Protein AF-S4V7I8-F1 (afdb_monomer)

pLDDT: mean 96.94, std 3.76, range [71.69, 98.75]

InterPro domains:
  IPR000883 Cytochrome c oxidase subunit I [PF00115] (14-113)
  IPR000883 Cytochrome c oxidase subunit I [PR01165] (5-30)
  IPR000883 Cytochrome c oxidase subunit I [PR01165] (52-75)
  IPR000883 Cytochrome c oxidase subunit I [PR01165] (80-104)
  IPR000883 Cytochrome c oxidase subunit I [PTHR10422] (3-113)
  IPR023616 Cytochrome c oxidase-like, subunit I domain [PS50855] (1-114)
  IPR036927 Cytochrome c oxidase-like, subunit I superfamily [G3DSA:1.20.210.10] (1-114)
  IPR036927 Cytochrome c oxidase-like, subunit I superfamily [SSF81442] (4-113)

Nearest PDB structures (foldseek):
  8ugh-assembly1_4A  TM=9.909E-01  e=4.760E-12  Sus scrofa
  8d4t-assembly1_N  TM=9.992E-01  e=1.835E-11  Bos taurus
  3abl-assembly1_A  TM=9.995E-01  e=1.351E-10  Bos taurus
  5z62-assembly1_A  TM=9.917E-01  e=1.426E-10  Homo sapiens
  5j7y-assembly1_BN  TM=9.628E-01  e=1.089E-10  Ovis aries

Foldseek 3Di:
DVCCCALVNLALQSQLVLLQVFQVVLVVVLVVLVVVLCVQVVDPDGPPPDPVVSVLSVVLSVCSCPVGHPCSNVCRNCVSNPVCVVVVHRGDPGSRVSSVVSVVRVVVNVVSVD

Sequence (114 aa):
MQLSRWFFSTNHKDIGTLYLIFGAWAGMAGTAMSVLIRTELAQPGSLLQDDQIYNVIVTAHALVMIFFMVMPIMIGGFGNWLIPLMIGAPDMAFPRMNNMSFWLIPPSFLLLIA

Organism: Parvulastra vivipara (NCBI:txid46525)

Structure (mmCIF, N/CA/C/O backbone):
data_AF-S4V7I8-F1
#
_entry.id   AF-S4V7I8-F1
#
loop_
_atom_site.group_PDB
_atom_site.id
_atom_site.type_symbol
_atom_site.label_atom_id
_atom_site.label_alt_id
_atom_site.label_comp_id
_atom_site.label_asym_id
_atom_site.label_entity_id
_atom_site.label_seq_id
_atom_site.pdbx_PDB_ins_code
_atom_site.Cartn_x
_atom_site.Cartn_y
_atom_site.Cartn_z
_atom_site.occupancy
_atom_site.B_iso_or_equiv
_atom_site.auth_seq_id
_atom_site.auth_comp_id
_atom_site.auth_asym_id
_atom_site.auth_atom_id
_atom_site.pdbx_PDB_model_num
ATOM 1 N N . MET A 1 1 ? 19.313 -16.192 -6.574 1.00 71.69 1 MET A N 1
ATOM 2 C CA . MET A 1 1 ? 18.400 -15.886 -7.702 1.00 71.69 1 MET A CA 1
ATOM 3 C C . MET A 1 1 ? 17.060 -15.298 -7.261 1.00 71.69 1 MET A C 1
ATOM 5 O O . MET A 1 1 ? 16.633 -14.323 -7.861 1.00 71.69 1 MET A O 1
ATOM 9 N N . GLN A 1 2 ? 16.393 -15.831 -6.231 1.00 79.44 2 GLN A N 1
ATOM 10 C CA . GLN A 1 2 ? 15.074 -15.321 -5.813 1.00 79.44 2 GLN A CA 1
ATOM 11 C C . GLN A 1 2 ? 15.149 -14.023 -4.992 1.00 79.44 2 GLN A C 1
ATOM 13 O O . GLN A 1 2 ? 14.375 -13.105 -5.236 1.00 79.44 2 GLN A O 1
ATOM 18 N N . LEU A 1 3 ? 16.139 -13.898 -4.098 1.00 85.50 3 LEU A N 1
ATOM 19 C CA . LEU A 1 3 ? 16.360 -12.677 -3.312 1.00 85.50 3 LEU A CA 1
ATOM 20 C C . LEU A 1 3 ? 16.642 -11.459 -4.208 1.00 85.50 3 LEU A C 1
ATOM 22 O O . LEU A 1 3 ? 16.022 -10.414 -4.053 1.00 85.50 3 LEU A O 1
ATOM 26 N N . SER A 1 4 ? 17.524 -11.621 -5.198 1.00 88.56 4 SER A N 1
ATOM 27 C CA . SER A 1 4 ? 17.872 -10.564 -6.152 1.00 88.56 4 SER A CA 1
ATOM 28 C C . SER A 1 4 ? 16.678 -10.087 -6.973 1.00 88.56 4 SER A C 1
ATOM 30 O O . SER A 1 4 ? 16.600 -8.908 -7.291 1.00 88.56 4 SER A O 1
ATOM 32 N N . ARG A 1 5 ? 15.739 -10.983 -7.291 1.00 93.88 5 ARG A N 1
ATOM 33 C CA . ARG A 1 5 ? 14.564 -10.648 -8.095 1.00 93.88 5 ARG A CA 1
ATOM 34 C C . ARG A 1 5 ? 13.562 -9.772 -7.340 1.00 93.88 5 ARG A C 1
ATOM 36 O O . ARG A 1 5 ? 13.031 -8.838 -7.924 1.00 93.88 5 ARG A O 1
ATOM 43 N N . TRP A 1 6 ? 13.308 -10.076 -6.066 1.00 95.12 6 TRP A N 1
ATOM 44 C CA . TRP A 1 6 ? 12.250 -9.417 -5.292 1.00 95.12 6 TRP A CA 1
ATOM 45 C C . TRP A 1 6 ? 12.755 -8.262 -4.421 1.00 95.12 6 TRP A C 1
ATOM 47 O O . TRP A 1 6 ? 12.127 -7.213 -4.392 1.00 95.12 6 TRP A O 1
ATOM 57 N N . PHE A 1 7 ? 13.901 -8.408 -3.747 1.00 94.94 7 PHE A N 1
ATOM 58 C CA . PHE A 1 7 ? 14.445 -7.341 -2.891 1.00 94.94 7 PHE A CA 1
ATOM 59 C C . PHE A 1 7 ? 15.229 -6.291 -3.679 1.00 94.94 7 PHE A C 1
ATOM 61 O O . PHE A 1 7 ? 15.110 -5.093 -3.427 1.00 94.94 7 PHE A O 1
ATOM 68 N N . PHE A 1 8 ? 15.998 -6.725 -4.675 1.00 96.38 8 PHE A N 1
ATOM 69 C CA . PHE A 1 8 ? 16.852 -5.849 -5.483 1.00 96.38 8 PHE A CA 1
ATOM 70 C C . PHE A 1 8 ? 16.310 -5.670 -6.906 1.00 96.38 8 PHE A C 1
ATOM 72 O O . PHE A 1 8 ? 17.082 -5.555 -7.858 1.00 96.38 8 PHE A O 1
ATOM 79 N N . SER A 1 9 ? 14.979 -5.672 -7.049 1.00 96.94 9 SER A N 1
ATOM 80 C CA . SER A 1 9 ? 14.323 -5.596 -8.351 1.00 96.94 9 SER A CA 1
ATOM 81 C C . SER A 1 9 ? 14.623 -4.283 -9.073 1.00 96.94 9 SER A C 1
ATOM 83 O O . SER A 1 9 ? 14.707 -3.214 -8.470 1.00 96.94 9 SER A O 1
ATOM 85 N N . THR A 1 10 ? 14.724 -4.367 -10.394 1.00 97.56 10 THR A N 1
ATOM 86 C CA . THR A 1 10 ? 14.700 -3.219 -11.308 1.00 97.56 10 THR A CA 1
ATOM 87 C C . THR A 1 10 ? 13.709 -3.453 -12.443 1.00 97.56 10 THR A C 1
ATOM 89 O O . THR A 1 10 ? 13.899 -2.904 -13.519 1.00 97.56 10 THR A O 1
ATOM 92 N N . ASN A 1 11 ? 12.720 -4.327 -12.245 1.00 98.25 11 ASN A N 1
ATOM 93 C CA . ASN A 1 11 ? 11.718 -4.645 -13.255 1.00 98.25 11 ASN A CA 1
ATOM 94 C C . ASN A 1 11 ? 10.356 -4.079 -12.839 1.00 98.25 11 ASN A C 1
ATOM 96 O O . ASN A 1 11 ? 9.855 -4.414 -11.761 1.00 98.25 11 ASN A O 1
ATOM 100 N N . HIS A 1 12 ? 9.733 -3.269 -13.698 1.00 98.44 12 HIS A N 1
ATOM 101 C CA . HIS A 1 12 ? 8.439 -2.647 -13.386 1.00 98.44 12 HIS A CA 1
ATOM 102 C C . HIS A 1 12 ? 7.313 -3.648 -13.055 1.00 98.44 12 HIS A C 1
ATOM 104 O O . HIS A 1 12 ? 6.457 -3.348 -12.225 1.00 98.44 12 HIS A O 1
ATOM 110 N N . LYS A 1 13 ? 7.309 -4.856 -13.632 1.00 98.50 13 LYS A N 1
ATOM 111 C CA . LYS A 1 13 ? 6.265 -5.866 -13.368 1.00 98.50 13 LYS A CA 1
ATOM 112 C C . LYS A 1 13 ? 6.451 -6.530 -12.013 1.00 98.50 13 LYS A C 1
ATOM 114 O O . LYS A 1 13 ? 5.478 -6.718 -11.285 1.00 98.50 13 LYS A O 1
ATOM 119 N N . ASP A 1 14 ? 7.687 -6.871 -11.656 1.00 98.31 14 ASP A N 1
ATOM 120 C CA . ASP A 1 14 ? 7.982 -7.450 -10.342 1.00 98.31 14 ASP A CA 1
ATOM 121 C C . ASP A 1 14 ? 7.660 -6.424 -9.236 1.00 98.31 14 ASP A C 1
ATOM 123 O O . ASP A 1 14 ? 6.937 -6.755 -8.297 1.00 98.31 14 ASP A O 1
ATOM 127 N N . ILE A 1 15 ? 8.076 -5.159 -9.397 1.00 98.62 15 ILE A N 1
ATOM 128 C CA . ILE A 1 15 ? 7.757 -4.067 -8.455 1.00 98.62 15 ILE A CA 1
ATOM 129 C C . ILE A 1 15 ? 6.243 -3.822 -8.379 1.00 98.62 15 ILE A C 1
ATOM 131 O O . ILE A 1 15 ? 5.681 -3.774 -7.286 1.00 98.62 15 ILE A O 1
ATOM 135 N N . GLY A 1 16 ? 5.547 -3.737 -9.517 1.00 98.50 16 GLY A N 1
ATOM 136 C CA . GLY A 1 16 ? 4.089 -3.591 -9.538 1.00 98.50 16 GLY A CA 1
ATOM 137 C C . GLY A 1 16 ? 3.365 -4.759 -8.855 1.00 98.50 16 GLY A C 1
ATOM 138 O O . GLY A 1 16 ? 2.372 -4.560 -8.161 1.00 98.50 16 GLY A O 1
ATOM 139 N N . THR A 1 17 ? 3.892 -5.979 -8.970 1.00 98.62 17 THR A N 1
ATOM 140 C CA . THR A 1 17 ? 3.349 -7.149 -8.260 1.00 98.62 17 THR A CA 1
ATOM 141 C C . THR A 1 17 ? 3.518 -7.011 -6.746 1.00 98.62 17 THR A C 1
ATOM 143 O O . THR A 1 17 ? 2.582 -7.302 -6.002 1.00 98.62 17 THR A O 1
ATOM 146 N N . LEU A 1 18 ? 4.667 -6.513 -6.278 1.00 98.62 18 LEU A N 1
ATOM 147 C CA . LEU A 1 18 ? 4.898 -6.248 -4.855 1.00 98.62 18 LEU A CA 1
ATOM 148 C C . LEU A 1 18 ? 3.902 -5.220 -4.296 1.00 98.62 18 LEU A C 1
ATOM 150 O O . LEU A 1 18 ? 3.330 -5.442 -3.229 1.00 98.62 18 LEU A O 1
ATOM 154 N N . TYR A 1 19 ? 3.630 -4.146 -5.043 1.00 98.75 19 TYR A N 1
ATOM 155 C CA . TYR A 1 19 ? 2.607 -3.158 -4.692 1.00 98.75 19 TYR A CA 1
ATOM 156 C C . TYR A 1 19 ? 1.204 -3.767 -4.565 1.00 98.75 19 TYR A C 1
ATOM 158 O O . TYR A 1 19 ? 0.495 -3.463 -3.606 1.00 98.75 19 TYR A O 1
ATOM 166 N N . LEU A 1 20 ? 0.805 -4.635 -5.501 1.00 98.69 20 LEU A N 1
ATOM 167 C CA . LEU A 1 20 ? -0.504 -5.296 -5.464 1.00 98.69 20 LEU A CA 1
ATOM 168 C C . LEU A 1 20 ? -0.631 -6.243 -4.265 1.00 98.69 20 LEU A C 1
ATOM 170 O O . LEU A 1 20 ? -1.655 -6.222 -3.583 1.00 98.69 20 LEU A O 1
ATOM 174 N N . ILE A 1 21 ? 0.407 -7.035 -3.979 1.00 98.62 21 ILE A N 1
ATOM 175 C CA . ILE A 1 21 ? 0.429 -7.940 -2.819 1.00 98.62 21 ILE A CA 1
ATOM 176 C C . ILE A 1 21 ? 0.330 -7.135 -1.520 1.00 98.62 21 ILE A C 1
ATOM 178 O O . ILE A 1 21 ? -0.503 -7.444 -0.666 1.00 98.62 21 ILE A O 1
ATOM 182 N N . PHE A 1 22 ? 1.144 -6.085 -1.385 1.00 98.56 22 PHE A N 1
ATOM 183 C CA . PHE A 1 22 ? 1.123 -5.224 -0.206 1.00 98.56 22 PHE A CA 1
ATOM 184 C C . PHE A 1 22 ? -0.240 -4.546 -0.032 1.00 98.56 22 PHE A C 1
ATOM 186 O O . PHE A 1 22 ? -0.827 -4.612 1.046 1.00 98.56 22 PHE A O 1
ATOM 193 N N . GLY A 1 23 ? -0.773 -3.944 -1.097 1.00 98.50 23 GLY A N 1
ATOM 194 C CA . GLY A 1 23 ? -2.044 -3.228 -1.054 1.00 98.50 23 GLY A CA 1
ATOM 195 C C . GLY A 1 23 ? -3.238 -4.131 -0.747 1.00 98.50 23 GLY A C 1
ATOM 196 O O . GLY A 1 23 ? -4.124 -3.732 0.007 1.00 98.50 23 GLY A O 1
ATOM 197 N N . ALA A 1 24 ? -3.250 -5.364 -1.265 1.00 98.50 24 ALA A N 1
ATOM 198 C CA . ALA A 1 24 ? -4.271 -6.354 -0.921 1.00 98.50 24 ALA A CA 1
ATOM 199 C C . ALA A 1 24 ? -4.209 -6.732 0.567 1.00 98.50 24 ALA A C 1
ATOM 201 O O . ALA A 1 24 ? -5.240 -6.773 1.240 1.00 98.50 24 ALA A O 1
ATOM 202 N N . TRP A 1 25 ? -3.004 -6.955 1.099 1.00 98.56 25 TRP A N 1
ATOM 203 C CA . TRP A 1 25 ? -2.818 -7.275 2.511 1.00 98.56 25 TRP A CA 1
ATOM 204 C C . TRP A 1 25 ? -3.206 -6.105 3.430 1.00 98.56 25 TRP A C 1
ATOM 206 O O . TRP A 1 25 ? -3.986 -6.292 4.366 1.00 98.56 25 TRP A O 1
ATOM 216 N N . ALA A 1 26 ? -2.760 -4.884 3.119 1.00 98.19 26 ALA A N 1
ATOM 217 C CA . ALA A 1 26 ? -3.140 -3.679 3.856 1.00 98.19 26 ALA A CA 1
ATOM 218 C C . ALA A 1 26 ? -4.656 -3.422 3.783 1.00 98.19 26 ALA A C 1
ATOM 220 O O . ALA A 1 26 ? -5.271 -3.039 4.777 1.00 98.19 26 ALA A O 1
ATOM 221 N N . GLY A 1 27 ? -5.286 -3.706 2.640 1.00 98.12 27 GLY A N 1
ATOM 222 C CA . GLY A 1 27 ? -6.737 -3.626 2.470 1.00 98.12 27 GLY A CA 1
ATOM 223 C C . GLY A 1 27 ? -7.517 -4.555 3.406 1.00 98.12 27 GLY A C 1
ATOM 224 O O . GLY A 1 27 ? -8.574 -4.164 3.906 1.00 98.12 27 GLY A O 1
ATOM 225 N N . MET A 1 28 ? -6.994 -5.749 3.715 1.00 98.31 28 MET A N 1
ATOM 226 C CA . MET A 1 28 ? -7.611 -6.634 4.714 1.00 98.31 28 MET A CA 1
ATOM 227 C C . MET A 1 28 ? -7.566 -6.018 6.117 1.00 98.31 28 MET A C 1
ATOM 229 O O . MET A 1 28 ? -8.586 -6.011 6.807 1.00 98.31 28 MET A O 1
ATOM 233 N N . ALA A 1 29 ? -6.429 -5.434 6.513 1.00 97.69 29 ALA A N 1
ATOM 234 C CA . ALA A 1 29 ? -6.308 -4.721 7.788 1.00 97.69 29 ALA A CA 1
ATOM 235 C C . ALA A 1 29 ? -7.256 -3.506 7.851 1.00 97.69 29 ALA A C 1
ATOM 237 O O . ALA A 1 29 ? -7.981 -3.322 8.829 1.00 97.69 29 ALA A O 1
ATOM 238 N N . GLY A 1 30 ? -7.321 -2.726 6.767 1.00 98.19 30 GLY A N 1
ATOM 239 C CA . GLY A 1 30 ? -8.258 -1.613 6.601 1.00 98.19 30 GLY A CA 1
ATOM 240 C C . GLY A 1 30 ? -9.719 -2.036 6.759 1.00 98.19 30 GLY A C 1
ATOM 241 O O . GLY A 1 30 ? -10.491 -1.385 7.468 1.00 98.19 30 GLY A O 1
ATOM 242 N N . THR A 1 31 ? -10.088 -3.160 6.148 1.00 98.38 31 THR A N 1
ATOM 243 C CA . THR A 1 31 ? -11.445 -3.717 6.214 1.00 98.38 31 THR A CA 1
ATOM 244 C C . THR A 1 31 ? -11.788 -4.200 7.620 1.00 98.38 31 THR A C 1
ATOM 246 O O . THR A 1 31 ? -12.885 -3.916 8.095 1.00 98.38 31 THR A O 1
ATOM 249 N N . ALA A 1 32 ? -10.856 -4.855 8.318 1.00 98.31 32 ALA A N 1
ATOM 250 C CA . ALA A 1 32 ? -11.062 -5.282 9.701 1.00 98.31 32 ALA A CA 1
ATOM 251 C C . ALA A 1 32 ? -11.383 -4.090 10.622 1.00 98.31 32 ALA A C 1
ATOM 253 O O . ALA A 1 32 ? -12.350 -4.143 11.381 1.00 98.31 32 ALA A O 1
ATOM 254 N N . MET A 1 33 ? -10.655 -2.975 10.485 1.00 98.31 33 MET A N 1
ATOM 255 C CA . MET A 1 33 ? -10.958 -1.744 11.229 1.00 98.31 33 MET A CA 1
ATOM 256 C C . MET A 1 33 ? -12.311 -1.139 10.831 1.00 98.31 33 MET A C 1
ATOM 258 O O . MET A 1 33 ? -13.051 -0.680 11.695 1.00 98.31 33 MET A O 1
ATOM 262 N N . SER A 1 34 ? -12.689 -1.195 9.549 1.00 98.38 34 SER A N 1
ATOM 263 C CA . SER A 1 34 ? -14.023 -0.759 9.103 1.00 98.38 34 SER A CA 1
ATOM 264 C C . SER A 1 34 ? -15.143 -1.566 9.758 1.00 98.38 34 SER A C 1
ATOM 266 O O . SER A 1 34 ? -16.166 -1.004 10.149 1.00 98.38 34 SER A O 1
ATOM 268 N N . VAL A 1 35 ? -14.949 -2.881 9.898 1.00 98.44 35 VAL A N 1
ATOM 269 C CA . VAL A 1 35 ? -15.899 -3.754 10.595 1.00 98.44 35 VAL A CA 1
ATOM 270 C C . VAL A 1 35 ? -16.002 -3.349 12.062 1.00 98.44 35 VAL A C 1
ATOM 272 O O . VAL A 1 35 ? -17.122 -3.178 12.525 1.00 98.44 35 VAL A O 1
ATOM 275 N N . LEU A 1 36 ? -14.884 -3.095 12.753 1.00 97.75 36 LEU A N 1
ATOM 276 C CA . LEU A 1 36 ? -14.893 -2.628 14.148 1.00 97.75 36 LEU A CA 1
ATOM 277 C C . LEU A 1 36 ? -15.672 -1.315 14.329 1.00 97.75 36 LEU A C 1
ATOM 279 O O . LEU A 1 36 ? -16.516 -1.209 15.219 1.00 97.75 36 LEU A O 1
ATOM 283 N N . ILE A 1 37 ? -15.450 -0.342 13.442 1.00 98.31 37 ILE A N 1
ATOM 284 C CA . ILE A 1 37 ? -16.184 0.936 13.443 1.00 98.31 37 ILE A CA 1
ATOM 285 C C . ILE A 1 37 ? -17.686 0.685 13.276 1.00 98.31 37 ILE A C 1
ATOM 287 O O . ILE A 1 37 ? -18.506 1.238 14.005 1.00 98.31 37 ILE A O 1
ATOM 291 N N . ARG A 1 38 ? -18.065 -0.179 12.327 1.00 98.31 38 ARG A N 1
ATOM 292 C CA . ARG A 1 38 ? -19.475 -0.510 12.090 1.00 98.31 38 ARG A CA 1
ATOM 293 C C . ARG A 1 38 ? -20.092 -1.295 13.240 1.00 98.31 38 ARG A C 1
ATOM 295 O O . ARG A 1 38 ? -21.275 -1.110 13.489 1.00 98.31 38 ARG A O 1
ATOM 302 N N . THR A 1 39 ? -19.333 -2.149 13.926 1.00 97.31 39 THR A N 1
ATOM 303 C CA . THR A 1 39 ? -19.836 -2.882 15.095 1.00 97.31 39 THR A CA 1
ATOM 304 C C . THR A 1 39 ? -20.055 -1.969 16.295 1.00 97.31 39 THR A C 1
ATOM 306 O O . THR A 1 39 ? -21.051 -2.161 16.985 1.00 97.31 39 THR A O 1
ATOM 309 N N . GLU A 1 40 ? -19.206 -0.954 16.505 1.00 96.81 40 GLU A N 1
ATOM 310 C CA . GLU A 1 40 ? -19.444 0.075 17.532 1.00 96.81 40 GLU A CA 1
ATOM 311 C C . GLU A 1 40 ? -20.746 0.837 17.249 1.00 96.81 40 GLU A C 1
ATOM 313 O O . GLU A 1 40 ? -21.554 1.052 18.144 1.00 96.81 40 GLU A O 1
ATOM 318 N N . LEU A 1 41 ? -20.988 1.188 15.982 1.00 97.44 41 LEU A N 1
ATOM 319 C CA . LEU A 1 41 ? -22.149 1.979 15.558 1.00 97.44 41 LEU A CA 1
ATOM 320 C C . LEU A 1 41 ? -23.406 1.152 15.227 1.00 97.44 41 LEU A C 1
ATOM 322 O O . LEU A 1 41 ? -24.407 1.717 14.783 1.00 97.44 41 LEU A O 1
ATOM 326 N N . ALA A 1 42 ? -23.379 -0.174 15.388 1.00 97.31 42 ALA A N 1
ATOM 327 C CA . ALA A 1 42 ? -24.471 -1.049 14.947 1.00 97.31 42 ALA A CA 1
ATOM 328 C C . ALA A 1 42 ? -25.756 -0.884 15.777 1.00 97.31 42 ALA A C 1
ATOM 330 O O . ALA A 1 42 ? -26.850 -1.168 15.288 1.00 97.31 42 ALA A O 1
ATOM 331 N N . GLN A 1 43 ? -25.629 -0.440 17.027 1.00 94.62 43 GLN A N 1
ATOM 332 C CA . GLN A 1 43 ? -26.740 -0.205 17.943 1.00 94.62 43 GLN A CA 1
ATOM 333 C C . GLN A 1 43 ? -26.395 0.927 18.922 1.00 94.62 43 GLN A C 1
ATOM 335 O O . GLN A 1 43 ? -25.215 1.166 19.171 1.00 94.62 43 GLN A O 1
ATOM 340 N N . PRO A 1 44 ? -27.391 1.610 19.512 1.00 93.25 44 PRO A N 1
ATOM 341 C CA . PRO A 1 44 ? -27.141 2.590 20.564 1.00 93.25 44 PRO A CA 1
ATOM 342 C C . PRO A 1 44 ? -26.448 1.961 21.782 1.00 93.25 44 PRO A C 1
ATOM 344 O O . PRO A 1 44 ? -26.799 0.859 22.203 1.00 93.25 44 PRO A O 1
ATOM 347 N N . GLY A 1 45 ? -25.506 2.693 22.374 1.00 91.25 45 GLY A N 1
ATOM 348 C CA . GLY A 1 45 ? -24.630 2.219 23.449 1.00 91.25 45 GLY A CA 1
ATOM 349 C C . GLY A 1 45 ? -23.165 2.396 23.057 1.00 91.25 45 GLY A C 1
ATOM 350 O O . GLY A 1 45 ? -22.885 2.929 21.989 1.00 91.25 45 GLY A O 1
ATOM 351 N N . SER A 1 46 ? -22.238 1.970 23.916 1.00 91.56 46 SER A N 1
ATOM 352 C CA . SER A 1 46 ? -20.823 1.896 23.549 1.00 91.56 46 SER A CA 1
ATOM 353 C C . SER A 1 46 ? -20.279 0.499 23.815 1.00 91.56 46 SER A C 1
ATOM 355 O O . SER A 1 46 ? -20.401 -0.015 24.933 1.00 91.56 46 SER A O 1
ATOM 357 N N . LEU A 1 47 ? -19.719 -0.117 22.773 1.00 93.94 47 LEU A N 1
ATOM 358 C CA . LEU A 1 47 ? -19.078 -1.429 22.848 1.00 93.94 47 LEU A CA 1
ATOM 359 C C . LEU A 1 47 ? -17.619 -1.273 23.306 1.00 93.94 47 LEU A C 1
ATOM 361 O O . LEU A 1 47 ? -17.179 -2.030 24.169 1.00 93.94 47 LEU A O 1
ATOM 365 N N . LEU A 1 48 ? -16.895 -0.282 22.780 1.00 93.50 48 LEU A N 1
ATOM 366 C CA . LEU A 1 48 ? -15.504 0.025 23.132 1.00 93.50 48 LEU A CA 1
ATOM 367 C C . LEU A 1 48 ? -15.364 0.792 24.455 1.00 93.50 48 LEU A C 1
ATOM 369 O O . LEU A 1 48 ? -14.313 0.708 25.082 1.00 93.50 48 LEU A O 1
ATOM 373 N N . GLN A 1 49 ? -16.404 1.514 24.883 1.00 93.56 49 GLN A N 1
ATOM 374 C CA . GLN A 1 49 ? -16.463 2.308 26.122 1.00 93.56 49 GLN A CA 1
ATOM 375 C C . GLN A 1 49 ? -15.410 3.429 26.241 1.00 93.56 49 GLN A C 1
ATOM 377 O O . GLN A 1 49 ? -15.302 4.051 27.296 1.00 93.56 49 GLN A O 1
ATOM 382 N N . ASP A 1 50 ? -14.659 3.707 25.171 1.00 95.12 50 ASP A N 1
ATOM 383 C CA . ASP A 1 50 ? -13.630 4.745 25.104 1.00 95.12 50 ASP A CA 1
ATOM 384 C C . ASP A 1 50 ? -13.589 5.396 23.708 1.00 95.12 50 ASP A C 1
ATOM 386 O O . ASP A 1 50 ? -13.199 4.779 22.707 1.00 95.12 50 ASP A O 1
ATOM 390 N N . ASP A 1 51 ? -13.950 6.679 23.658 1.00 95.25 51 ASP A N 1
ATOM 391 C CA . ASP A 1 51 ? -13.960 7.492 22.440 1.00 95.25 51 ASP A CA 1
ATOM 392 C C . ASP A 1 51 ? -12.55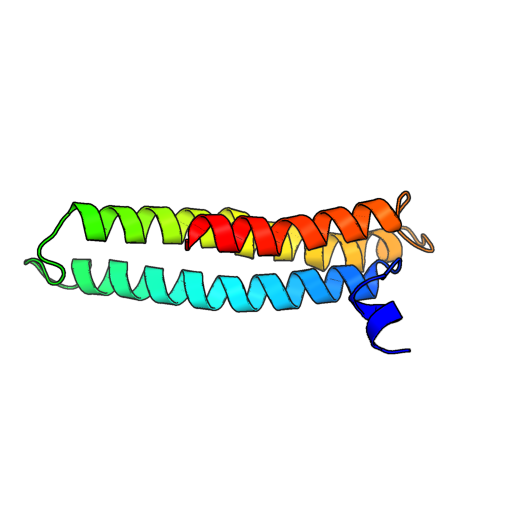6 7.683 21.842 1.00 95.25 51 ASP A C 1
ATOM 394 O O . ASP A 1 51 ? -12.412 7.841 20.624 1.00 95.25 51 ASP A O 1
ATOM 398 N N . GLN A 1 52 ? -11.501 7.660 22.663 1.00 97.62 52 GLN A N 1
ATOM 399 C CA . GLN A 1 52 ? -10.129 7.773 22.172 1.00 97.62 52 GLN A CA 1
ATOM 400 C C . GLN A 1 52 ? -9.759 6.538 21.348 1.00 97.62 52 GLN A C 1
ATOM 402 O O . GLN A 1 52 ? -9.223 6.675 20.246 1.00 97.62 52 GLN A O 1
ATOM 407 N N . ILE A 1 53 ? -10.085 5.338 21.837 1.00 97.12 53 ILE A N 1
ATOM 408 C CA . ILE A 1 53 ? -9.836 4.084 21.113 1.00 97.12 53 ILE A CA 1
ATOM 409 C C . ILE A 1 5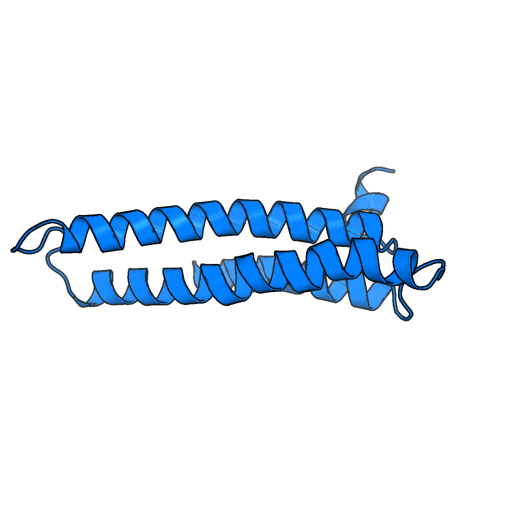3 ? -10.638 4.058 19.810 1.00 97.12 53 ILE A C 1
ATOM 411 O O . ILE A 1 53 ? -10.082 3.733 18.756 1.00 97.12 53 ILE A O 1
ATOM 415 N N . TYR A 1 54 ? -11.910 4.466 19.849 1.00 97.62 54 TYR A N 1
ATOM 416 C CA . TYR A 1 54 ? -12.733 4.575 18.644 1.00 97.62 54 TYR A CA 1
ATOM 417 C C . TYR A 1 54 ? -12.083 5.484 17.587 1.00 97.62 54 TYR A C 1
ATOM 419 O O . TYR A 1 54 ? -11.912 5.081 16.433 1.00 97.62 54 TYR A O 1
ATOM 427 N N . ASN A 1 55 ? -11.631 6.679 17.978 1.00 98.06 55 ASN A N 1
ATOM 428 C CA . ASN A 1 55 ? -11.010 7.629 17.052 1.00 98.06 55 ASN A CA 1
ATOM 429 C C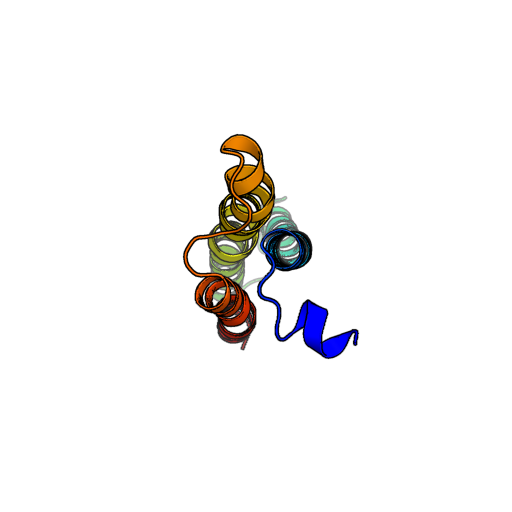 . ASN A 1 55 ? -9.636 7.170 16.537 1.00 98.06 55 ASN A C 1
ATOM 431 O O . ASN A 1 55 ? -9.299 7.446 15.380 1.00 98.06 55 ASN A O 1
ATOM 435 N N . VAL A 1 56 ? -8.859 6.431 17.338 1.00 98.25 56 VAL A N 1
ATOM 436 C CA . VAL A 1 56 ? -7.617 5.785 16.875 1.00 98.25 56 VAL A CA 1
ATOM 437 C C . VAL A 1 56 ? -7.926 4.773 15.770 1.00 98.25 56 VAL A C 1
ATOM 439 O O . VAL A 1 56 ? -7.280 4.810 14.720 1.00 98.25 56 VAL A O 1
ATOM 442 N N . ILE A 1 57 ? -8.952 3.933 15.946 1.00 98.12 57 ILE A N 1
ATOM 443 C CA . ILE A 1 57 ? -9.369 2.954 14.929 1.00 98.12 57 ILE A CA 1
ATOM 444 C C . ILE A 1 57 ? -9.855 3.659 13.655 1.00 98.12 57 ILE A C 1
ATOM 446 O O . ILE A 1 57 ? -9.455 3.272 12.556 1.00 98.12 57 ILE A O 1
ATOM 450 N N . VAL A 1 58 ? -10.677 4.709 13.773 1.00 98.56 58 VAL A N 1
ATOM 451 C CA . VAL A 1 58 ? -11.160 5.489 12.615 1.00 98.56 58 VAL A CA 1
ATOM 452 C C . VAL A 1 58 ? -9.999 6.124 11.849 1.00 98.56 58 VAL A C 1
ATOM 454 O O . VAL A 1 58 ? -9.944 6.039 10.619 1.00 98.56 58 VAL A O 1
ATOM 457 N N . THR A 1 59 ? -9.047 6.723 12.564 1.00 98.44 59 THR A N 1
ATOM 458 C CA . THR A 1 59 ? -7.879 7.372 11.953 1.00 98.44 59 THR A CA 1
ATOM 459 C C . THR A 1 59 ? -6.994 6.347 11.247 1.00 98.44 59 THR A C 1
ATOM 461 O O . THR A 1 59 ? -6.630 6.539 10.084 1.00 98.44 59 THR A O 1
ATOM 464 N N . ALA A 1 60 ? -6.701 5.224 11.908 1.00 98.44 60 ALA A N 1
ATOM 465 C CA . ALA A 1 60 ? -5.925 4.139 11.323 1.00 98.44 60 ALA A CA 1
ATOM 466 C C . ALA A 1 60 ? -6.631 3.537 10.097 1.00 98.44 60 ALA A C 1
ATOM 468 O O . ALA A 1 60 ? -5.992 3.348 9.063 1.00 98.44 60 ALA A O 1
ATOM 469 N N . HIS A 1 61 ? -7.951 3.324 10.149 1.00 98.56 6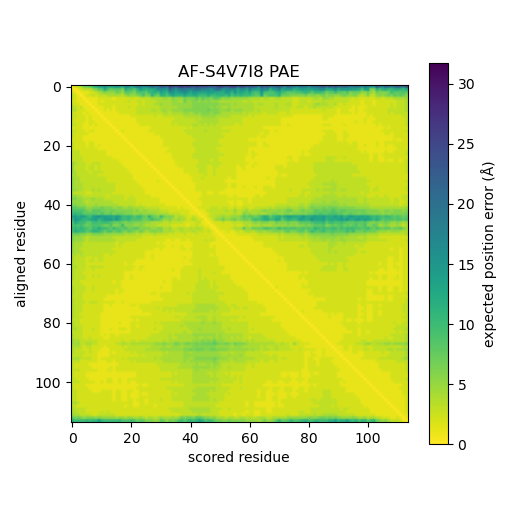1 HIS A N 1
ATOM 470 C CA . HIS A 1 61 ? -8.742 2.874 9.000 1.00 98.56 61 HIS A CA 1
ATOM 471 C C . HIS A 1 61 ? -8.565 3.800 7.792 1.00 98.56 61 HIS A C 1
ATOM 473 O O . HIS A 1 61 ? -8.233 3.329 6.701 1.00 98.56 61 HIS A O 1
ATOM 479 N N . ALA A 1 62 ? -8.738 5.109 7.982 1.00 98.56 62 ALA A N 1
ATOM 480 C CA . ALA A 1 62 ? -8.614 6.080 6.899 1.00 98.56 62 ALA A CA 1
ATOM 481 C C . ALA A 1 62 ? -7.196 6.100 6.305 1.00 98.56 62 ALA A C 1
ATOM 483 O O . ALA A 1 62 ? -7.037 6.025 5.082 1.00 98.56 62 ALA A O 1
ATOM 484 N N . LEU A 1 63 ? -6.166 6.144 7.158 1.00 98.62 63 LEU A N 1
ATOM 485 C CA . LEU A 1 63 ? -4.773 6.152 6.713 1.00 98.62 63 LEU A CA 1
ATOM 486 C C . LEU A 1 63 ? -4.416 4.868 5.955 1.00 98.62 63 LEU A C 1
ATOM 488 O O . LEU A 1 63 ? -3.847 4.951 4.865 1.00 98.62 63 LEU A O 1
ATOM 492 N N . VAL A 1 64 ? -4.813 3.697 6.467 1.00 98.62 64 VAL A N 1
ATOM 493 C CA . VAL A 1 64 ? -4.597 2.403 5.801 1.00 98.62 64 VAL A CA 1
ATOM 494 C C . VAL A 1 64 ? -5.279 2.351 4.438 1.00 98.62 64 VAL A C 1
ATOM 496 O O . VAL A 1 64 ? -4.631 2.024 3.442 1.00 98.62 64 VAL A O 1
ATOM 499 N N . MET A 1 65 ? -6.558 2.715 4.352 1.00 98.56 65 MET A N 1
ATOM 500 C CA . MET A 1 65 ? -7.293 2.624 3.089 1.00 98.56 65 MET A CA 1
ATOM 501 C C . MET A 1 65 ? -6.734 3.575 2.023 1.00 98.56 65 MET A C 1
ATOM 503 O O . MET A 1 65 ? -6.569 3.172 0.872 1.00 98.56 65 MET A O 1
ATOM 507 N N . ILE A 1 66 ? -6.394 4.813 2.386 1.00 98.38 66 ILE A N 1
ATOM 508 C CA . ILE A 1 66 ? -5.915 5.816 1.425 1.00 98.38 66 ILE A CA 1
ATOM 509 C C . ILE A 1 66 ? -4.455 5.550 1.035 1.00 98.38 66 ILE A C 1
ATOM 511 O O . ILE A 1 66 ? -4.149 5.361 -0.147 1.00 98.38 66 ILE A O 1
ATOM 515 N N . PHE A 1 67 ? -3.555 5.525 2.021 1.00 98.62 67 PHE A N 1
ATOM 516 C CA . PHE A 1 67 ? -2.109 5.529 1.787 1.00 98.62 67 PHE A CA 1
ATOM 517 C C . PHE A 1 67 ? -1.511 4.144 1.574 1.00 98.62 67 PHE A C 1
ATOM 519 O O . PHE A 1 67 ? -0.474 4.038 0.922 1.00 98.62 67 PHE A O 1
ATOM 526 N N . PHE A 1 68 ? -2.160 3.091 2.071 1.00 98.38 68 PHE A N 1
ATOM 527 C CA . PHE A 1 68 ? -1.596 1.741 2.053 1.00 98.38 68 PHE A CA 1
ATOM 528 C C . PHE A 1 68 ? -2.382 0.749 1.185 1.00 98.38 68 PHE A C 1
ATOM 530 O O . PHE A 1 68 ? -1.813 -0.258 0.774 1.00 98.38 68 PHE A O 1
ATOM 537 N N . MET A 1 69 ? -3.634 1.052 0.823 1.00 98.44 69 MET A N 1
ATOM 538 C CA . MET A 1 69 ? -4.422 0.256 -0.127 1.00 98.44 69 MET A CA 1
ATOM 539 C C . MET A 1 69 ? -4.623 0.975 -1.469 1.00 98.44 69 MET A C 1
ATOM 541 O O . MET A 1 69 ? -4.051 0.545 -2.470 1.00 98.44 69 MET A O 1
ATOM 545 N N . VAL A 1 70 ? -5.398 2.065 -1.525 1.00 98.62 70 VAL A N 1
ATOM 546 C CA . VAL A 1 70 ? -5.802 2.691 -2.800 1.00 98.62 70 VAL A CA 1
ATOM 547 C C . VAL A 1 70 ? -4.599 3.202 -3.592 1.00 98.62 70 VAL A C 1
ATOM 549 O O . VAL A 1 70 ? -4.432 2.820 -4.752 1.00 98.62 70 VAL A O 1
ATOM 552 N N . MET A 1 71 ? -3.739 4.031 -2.988 1.00 98.31 71 MET A N 1
ATOM 553 C CA . MET A 1 71 ? -2.572 4.565 -3.700 1.00 98.31 71 MET A CA 1
ATOM 554 C C . MET A 1 71 ? -1.578 3.468 -4.118 1.00 98.31 71 MET A C 1
ATOM 556 O O . MET A 1 71 ? -1.205 3.442 -5.296 1.00 98.31 71 MET A O 1
ATOM 560 N N . PRO A 1 72 ? -1.191 2.515 -3.247 1.00 98.38 72 PRO A N 1
ATOM 561 C CA . PRO A 1 72 ? -0.325 1.410 -3.642 1.00 98.38 72 PRO A CA 1
ATOM 562 C C . PRO A 1 72 ? -0.908 0.537 -4.746 1.00 98.38 72 PRO A C 1
ATOM 564 O O . PRO A 1 72 ? -0.175 0.203 -5.665 1.00 98.38 72 PRO A O 1
ATOM 567 N N . ILE A 1 73 ? -2.202 0.204 -4.722 1.00 98.75 73 ILE A N 1
ATOM 568 C CA . ILE A 1 73 ? -2.807 -0.637 -5.766 1.00 98.75 73 ILE A CA 1
ATOM 569 C C . ILE A 1 73 ? -2.893 0.116 -7.095 1.00 98.75 73 ILE A C 1
ATOM 571 O O . ILE A 1 73 ? -2.461 -0.404 -8.124 1.00 98.75 73 ILE A O 1
ATOM 575 N N . MET A 1 74 ? -3.440 1.333 -7.089 1.00 98.44 74 MET A N 1
ATOM 576 C CA . MET A 1 74 ? -3.744 2.055 -8.327 1.00 98.44 74 MET A CA 1
ATOM 577 C C . MET A 1 74 ? -2.495 2.658 -8.967 1.00 98.44 74 MET A C 1
ATOM 579 O O . MET A 1 74 ? -2.251 2.463 -10.156 1.00 98.44 74 MET A O 1
ATOM 583 N N . ILE A 1 75 ? -1.689 3.373 -8.183 1.00 98.31 75 ILE A N 1
ATOM 584 C CA . ILE A 1 75 ? -0.513 4.090 -8.691 1.00 98.31 75 ILE A CA 1
ATOM 585 C C . ILE A 1 75 ? 0.693 3.152 -8.708 1.00 98.31 75 ILE A C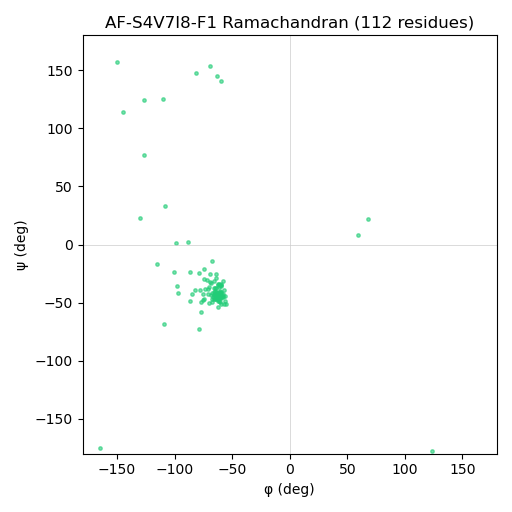 1
ATOM 587 O O . ILE A 1 75 ? 1.386 3.039 -9.715 1.00 98.31 75 ILE A O 1
ATOM 591 N N . GLY A 1 76 ? 0.927 2.448 -7.603 1.00 97.88 76 GLY A N 1
ATOM 592 C CA . GLY A 1 76 ? 2.066 1.546 -7.476 1.00 97.88 76 GLY A CA 1
ATOM 593 C C . GLY A 1 76 ? 1.899 0.241 -8.253 1.00 97.88 76 GLY A C 1
ATOM 594 O O . GLY 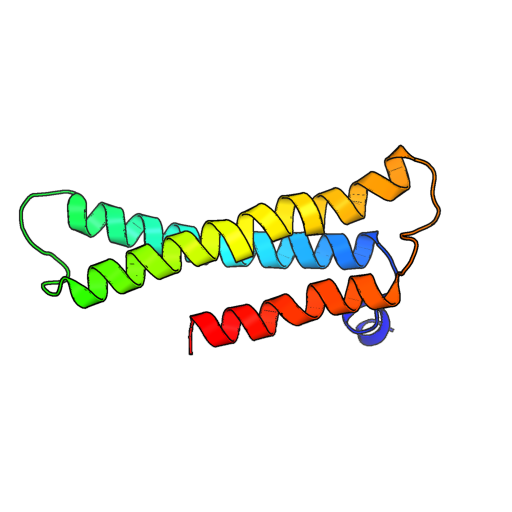A 1 76 ? 2.808 -0.161 -8.965 1.00 97.88 76 GLY A O 1
ATOM 595 N N . GLY A 1 77 ? 0.750 -0.420 -8.143 1.00 98.44 77 GLY A N 1
ATOM 596 C CA . GLY A 1 77 ? 0.488 -1.729 -8.730 1.00 98.44 77 GLY A CA 1
ATOM 597 C C . GLY A 1 77 ? 0.171 -1.629 -10.211 1.00 98.44 77 GLY A C 1
ATOM 598 O O . GLY A 1 77 ? 1.003 -1.966 -11.055 1.00 98.44 77 GLY A O 1
ATOM 599 N N . PHE A 1 78 ? -1.024 -1.129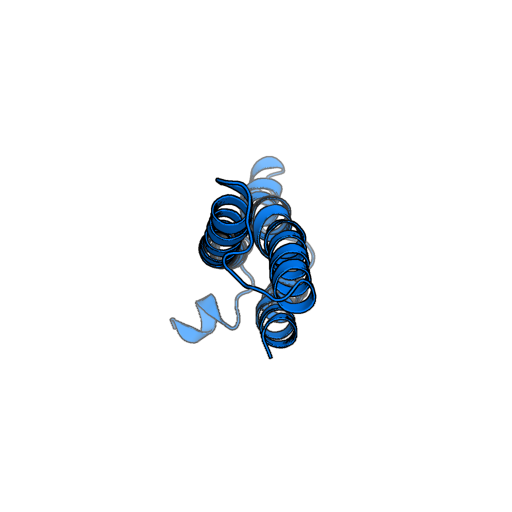 -10.527 1.00 98.69 78 PHE A N 1
ATOM 600 C CA . PHE A 1 78 ? -1.477 -0.970 -11.907 1.00 98.69 78 PHE A CA 1
ATOM 601 C C . PHE A 1 78 ? -0.624 0.023 -12.694 1.00 98.69 78 PHE A C 1
ATOM 603 O O . PHE A 1 78 ? -0.292 -0.267 -13.841 1.00 98.69 78 PHE A O 1
ATOM 610 N N . GLY A 1 79 ? -0.216 1.147 -12.095 1.00 98.44 79 GLY A N 1
ATOM 611 C CA . GLY A 1 79 ? 0.657 2.115 -12.761 1.00 98.44 79 GLY A CA 1
ATOM 612 C C . GLY A 1 79 ? 1.975 1.491 -13.227 1.00 98.44 79 GLY A C 1
ATOM 613 O O . GLY A 1 79 ? 2.295 1.570 -14.412 1.00 98.44 79 GLY A O 1
ATOM 614 N N . ASN A 1 80 ? 2.694 0.779 -12.351 1.00 98.44 80 ASN A N 1
ATOM 615 C CA . ASN A 1 80 ? 3.924 0.090 -12.756 1.00 98.44 80 ASN A CA 1
ATOM 616 C C . ASN A 1 80 ? 3.680 -1.036 -13.760 1.00 98.44 80 ASN A C 1
ATOM 618 O O . ASN A 1 80 ? 4.464 -1.200 -14.692 1.00 98.44 80 ASN A O 1
ATOM 622 N N . TRP A 1 81 ? 2.613 -1.818 -13.598 1.00 98.31 81 TRP A N 1
ATOM 623 C CA . TRP A 1 81 ? 2.342 -2.934 -14.504 1.00 98.31 81 TRP A CA 1
ATOM 624 C C . TRP A 1 81 ? 1.986 -2.472 -15.915 1.00 98.31 81 TRP A C 1
ATOM 626 O O . TRP A 1 81 ? 2.502 -3.018 -16.890 1.00 98.31 81 TRP A O 1
ATOM 636 N N . LEU A 1 82 ? 1.087 -1.495 -16.017 1.00 98.56 82 LEU A N 1
ATOM 637 C CA . LEU A 1 82 ? 0.389 -1.184 -17.258 1.00 98.56 82 LEU A CA 1
ATOM 638 C C . LEU A 1 82 ? 1.015 -0.023 -18.023 1.00 98.56 82 LEU A C 1
ATOM 640 O O . LEU A 1 82 ? 1.044 -0.093 -19.247 1.00 98.56 82 LEU A O 1
ATOM 644 N N . ILE A 1 83 ? 1.541 1.013 -17.355 1.00 98.50 83 ILE A N 1
ATOM 645 C CA . ILE A 1 83 ? 2.001 2.225 -18.055 1.00 98.50 83 ILE A CA 1
ATOM 646 C C . ILE A 1 83 ? 3.111 1.907 -19.070 1.00 98.50 83 ILE A C 1
ATOM 648 O O . ILE A 1 83 ? 2.919 2.254 -20.237 1.00 98.50 83 ILE A O 1
ATOM 652 N N . PRO A 1 84 ? 4.210 1.197 -18.723 1.00 98.38 84 PRO A N 1
ATOM 653 C CA . PRO A 1 84 ? 5.234 0.849 -19.711 1.00 98.38 84 PRO A CA 1
ATOM 654 C C . PRO A 1 84 ? 4.687 -0.002 -20.863 1.00 98.38 84 PRO A C 1
ATOM 656 O O . PRO A 1 84 ? 5.066 0.207 -22.011 1.00 98.38 84 PRO A O 1
ATOM 659 N N . LEU A 1 85 ? 3.737 -0.905 -20.585 1.00 98.19 85 LEU A N 1
ATOM 660 C CA . LEU A 1 85 ? 3.116 -1.752 -21.610 1.00 98.19 85 LEU A CA 1
ATOM 661 C C . LEU A 1 85 ? 2.247 -0.946 -22.579 1.00 98.19 85 LEU A C 1
ATOM 663 O O . LEU A 1 85 ? 2.326 -1.157 -23.786 1.00 98.19 85 LEU A O 1
ATOM 667 N N . MET A 1 86 ? 1.441 -0.019 -22.062 1.00 98.44 86 MET A N 1
ATOM 668 C CA . MET A 1 86 ? 0.532 0.809 -22.859 1.00 98.44 86 MET A CA 1
ATOM 669 C C . MET A 1 86 ? 1.280 1.751 -23.806 1.00 98.44 86 MET A C 1
ATOM 671 O O . MET A 1 86 ? 0.777 2.042 -24.887 1.00 98.44 86 MET A O 1
ATOM 675 N N . ILE A 1 87 ? 2.479 2.204 -23.422 1.00 98.38 87 ILE A N 1
ATOM 676 C CA . ILE A 1 87 ? 3.313 3.099 -24.242 1.00 98.38 87 ILE A CA 1
ATOM 677 C C . ILE A 1 87 ? 4.420 2.364 -25.019 1.00 98.38 87 ILE A C 1
ATOM 679 O O . ILE A 1 87 ? 5.215 3.011 -25.697 1.00 98.38 87 ILE A O 1
ATOM 683 N N . GLY A 1 88 ? 4.506 1.032 -24.918 1.00 97.81 88 GLY A N 1
ATOM 684 C CA . GLY A 1 88 ? 5.536 0.228 -25.587 1.00 97.81 88 GLY A CA 1
ATOM 685 C C . GLY A 1 88 ? 6.963 0.435 -25.057 1.00 97.81 88 GLY A C 1
ATOM 686 O O . GLY A 1 88 ? 7.926 0.165 -25.773 1.00 97.81 88 GLY A O 1
ATOM 687 N N . ALA A 1 89 ? 7.117 0.923 -23.824 1.00 98.38 89 ALA A N 1
ATOM 688 C CA . ALA A 1 89 ? 8.415 1.123 -23.189 1.00 98.38 89 ALA A CA 1
ATOM 689 C C . ALA A 1 89 ? 8.961 -0.185 -22.579 1.00 98.38 89 ALA A C 1
ATOM 691 O O . ALA A 1 89 ? 8.188 -1.011 -22.088 1.00 98.38 89 ALA A O 1
ATOM 692 N N . PRO A 1 90 ? 10.295 -0.377 -22.560 1.00 97.38 90 PRO A N 1
ATOM 693 C CA . PRO A 1 90 ? 10.906 -1.576 -21.985 1.00 97.38 90 PRO A CA 1
ATOM 694 C C . PRO A 1 90 ? 10.831 -1.630 -20.447 1.00 97.38 90 PRO A C 1
ATOM 696 O O . PRO A 1 90 ? 10.784 -2.724 -19.891 1.00 97.38 90 PRO A O 1
ATOM 699 N N . ASP A 1 91 ? 10.840 -0.478 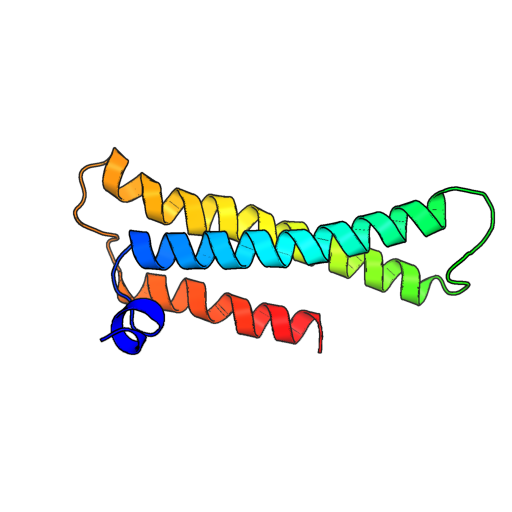-19.766 1.00 97.94 91 ASP A N 1
ATOM 700 C CA . ASP A 1 91 ? 10.685 -0.329 -18.309 1.00 97.94 91 ASP A CA 1
ATOM 701 C C . ASP A 1 91 ? 10.373 1.150 -17.962 1.00 97.94 91 ASP A C 1
ATOM 703 O O . ASP A 1 91 ? 10.226 1.991 -18.855 1.00 97.94 91 ASP A O 1
ATOM 707 N N . MET A 1 92 ? 10.296 1.485 -16.673 1.00 97.81 92 MET A N 1
ATOM 708 C CA . MET A 1 92 ? 10.240 2.852 -16.147 1.00 97.81 92 MET A CA 1
ATOM 709 C C . MET A 1 92 ? 11.575 3.590 -16.345 1.00 97.81 92 MET A C 1
ATOM 711 O O . MET A 1 92 ? 12.643 2.983 -16.336 1.00 97.81 92 MET A O 1
ATOM 715 N N . ALA A 1 93 ? 11.539 4.925 -16.428 1.00 97.75 93 ALA A N 1
ATOM 716 C CA . ALA A 1 93 ? 12.743 5.743 -16.634 1.00 97.75 93 ALA A CA 1
ATOM 717 C C . ALA A 1 93 ? 13.806 5.580 -15.525 1.00 97.75 93 ALA A C 1
ATOM 719 O O . ALA A 1 93 ? 15.003 5.617 -15.803 1.00 97.75 93 ALA A O 1
ATOM 720 N N . PHE A 1 94 ? 13.379 5.362 -14.272 1.00 98.31 94 PHE A N 1
ATOM 721 C CA . PHE A 1 94 ? 14.268 5.194 -13.115 1.00 98.31 94 PHE A CA 1
ATOM 722 C C . PHE A 1 94 ? 13.974 3.892 -12.341 1.00 98.31 94 PHE A C 1
ATOM 724 O O . PHE A 1 94 ? 13.395 3.938 -11.252 1.00 98.31 94 PHE A O 1
ATOM 731 N N . PRO A 1 95 ? 14.400 2.713 -12.836 1.00 97.50 95 PRO A N 1
ATOM 732 C CA . PRO A 1 95 ? 13.989 1.427 -12.263 1.00 97.50 95 PRO A CA 1
ATOM 733 C C . PRO A 1 95 ? 14.426 1.193 -10.808 1.00 97.50 95 PRO A C 1
ATOM 735 O O . PRO A 1 95 ? 13.702 0.589 -10.022 1.00 97.50 95 PRO A O 1
ATOM 738 N N . ARG A 1 96 ? 15.602 1.700 -10.411 1.00 98.00 96 ARG A N 1
ATOM 739 C CA . ARG A 1 96 ? 16.096 1.574 -9.024 1.00 98.00 96 ARG A CA 1
ATOM 740 C C . ARG A 1 96 ? 15.353 2.490 -8.055 1.00 98.00 96 ARG A C 1
ATOM 742 O O . ARG A 1 96 ? 15.075 2.085 -6.931 1.00 98.00 96 ARG A O 1
ATOM 749 N N . MET A 1 97 ? 15.026 3.707 -8.496 1.00 98.19 97 MET A N 1
ATOM 750 C CA . MET A 1 97 ? 14.226 4.639 -7.699 1.00 98.19 97 MET A CA 1
ATOM 751 C C . MET A 1 97 ? 12.811 4.094 -7.512 1.00 98.19 97 MET A C 1
ATOM 753 O O . MET A 1 97 ? 12.282 4.165 -6.413 1.00 98.19 97 MET A O 1
ATOM 757 N N . ASN A 1 98 ? 12.250 3.454 -8.541 1.00 98.44 98 ASN A N 1
ATOM 758 C CA . ASN A 1 98 ? 10.963 2.774 -8.450 1.00 98.44 98 ASN A CA 1
ATOM 759 C C . ASN A 1 98 ? 10.954 1.677 -7.365 1.00 98.44 98 ASN A C 1
ATOM 761 O O . ASN A 1 98 ? 10.030 1.602 -6.559 1.00 98.44 98 ASN A O 1
ATOM 765 N N . ASN A 1 99 ? 12.021 0.872 -7.271 1.00 98.44 99 ASN A N 1
ATOM 766 C CA . ASN A 1 99 ? 12.144 -0.118 -6.196 1.00 98.44 99 ASN A CA 1
ATOM 767 C C . ASN A 1 99 ? 12.220 0.556 -4.814 1.00 98.44 99 ASN A C 1
ATOM 769 O O . ASN A 1 99 ? 11.564 0.117 -3.873 1.00 98.44 99 ASN A O 1
ATOM 773 N N . MET A 1 100 ? 12.972 1.656 -4.688 1.00 98.31 100 MET A N 1
ATOM 774 C CA . MET A 1 100 ? 13.021 2.442 -3.449 1.00 98.31 100 MET A CA 1
ATOM 775 C C . MET A 1 100 ? 11.636 2.977 -3.054 1.00 98.31 100 MET A C 1
ATOM 777 O O . MET A 1 100 ? 11.283 2.910 -1.879 1.00 98.31 100 MET A O 1
ATOM 781 N N . SER A 1 101 ? 10.834 3.453 -4.014 1.00 98.06 101 SER A N 1
ATOM 782 C CA . SER A 1 101 ? 9.461 3.910 -3.765 1.00 98.06 101 SER A CA 1
ATOM 783 C C . SER A 1 101 ? 8.594 2.823 -3.129 1.00 98.06 101 SER A C 1
ATOM 785 O O . SER A 1 101 ? 7.825 3.129 -2.220 1.00 98.06 101 SER A O 1
ATOM 787 N N . PHE A 1 102 ? 8.738 1.561 -3.550 1.00 98.56 102 PHE A N 1
ATOM 788 C CA . PHE A 1 102 ? 8.047 0.444 -2.903 1.00 98.56 102 PHE A CA 1
ATOM 789 C C . PHE A 1 102 ? 8.575 0.211 -1.483 1.00 98.56 102 PHE A C 1
ATOM 791 O O . PHE A 1 102 ? 7.794 0.150 -0.535 1.00 98.56 102 PHE A O 1
ATOM 798 N N . TRP A 1 103 ? 9.897 0.127 -1.312 1.00 98.38 103 TRP A N 1
ATOM 799 C CA . TRP A 1 103 ? 10.513 -0.232 -0.030 1.00 98.38 103 TRP A CA 1
ATOM 800 C C . TRP A 1 103 ? 10.343 0.802 1.086 1.00 98.38 103 TRP A C 1
ATOM 802 O O . TRP A 1 103 ? 10.538 0.457 2.248 1.00 98.38 103 TRP A O 1
ATOM 812 N N . LEU A 1 104 ? 9.937 2.034 0.778 1.00 98.44 104 LEU A N 1
ATOM 813 C CA . LEU A 1 104 ? 9.563 3.027 1.791 1.00 98.44 104 LEU A CA 1
ATOM 814 C C . LEU A 1 104 ? 8.190 2.757 2.430 1.00 98.44 104 LEU A C 1
ATOM 816 O O . LEU A 1 104 ? 7.934 3.218 3.544 1.00 98.44 104 LEU A O 1
ATOM 820 N N . ILE A 1 105 ? 7.317 1.992 1.770 1.00 98.00 105 ILE A N 1
ATOM 821 C CA . ILE A 1 105 ? 5.940 1.781 2.233 1.00 98.00 105 ILE A CA 1
ATOM 822 C C . ILE A 1 105 ? 5.867 0.821 3.430 1.00 98.00 105 ILE A C 1
ATOM 824 O O . ILE A 1 105 ? 5.225 1.193 4.413 1.00 98.00 105 ILE A O 1
ATOM 828 N N . PRO A 1 106 ? 6.521 -0.361 3.441 1.00 97.69 106 PRO A N 1
ATOM 829 C CA . PRO A 1 106 ? 6.465 -1.244 4.605 1.00 97.69 106 PRO A CA 1
ATOM 830 C C . PRO A 1 106 ? 6.989 -0.600 5.904 1.00 97.69 106 PRO A C 1
ATOM 832 O O . PRO A 1 106 ? 6.295 -0.701 6.913 1.00 97.69 106 PRO A O 1
ATOM 835 N N . PRO A 1 107 ? 8.127 0.130 5.923 1.00 98.12 107 PRO A N 1
ATOM 836 C CA . PRO A 1 107 ? 8.546 0.887 7.104 1.00 98.12 107 PRO A CA 1
ATOM 837 C C . PRO A 1 107 ? 7.541 1.969 7.512 1.00 98.12 107 PRO A C 1
ATOM 839 O O . PRO A 1 107 ? 7.254 2.109 8.696 1.00 98.12 107 PRO A O 1
ATOM 842 N N . SER A 1 108 ? 6.955 2.698 6.554 1.00 98.12 108 SER A N 1
ATOM 843 C CA . SER A 1 108 ? 5.914 3.688 6.858 1.00 98.12 108 SER A CA 1
ATOM 844 C C . SER A 1 108 ? 4.664 3.055 7.474 1.00 98.12 108 SER A C 1
ATOM 846 O O . SER A 1 108 ? 4.032 3.676 8.322 1.00 98.12 108 SER A O 1
ATOM 848 N N . PHE A 1 109 ? 4.303 1.841 7.058 1.00 97.56 109 PHE A N 1
ATOM 849 C CA . PHE A 1 109 ? 3.184 1.102 7.632 1.00 97.56 109 PHE A CA 1
ATOM 850 C C . PHE A 1 109 ? 3.501 0.607 9.045 1.00 97.56 109 PHE A C 1
ATOM 852 O O . PHE A 1 109 ? 2.652 0.677 9.926 1.00 97.56 109 PHE A O 1
ATOM 859 N N . LEU A 1 110 ? 4.739 0.164 9.288 1.00 97.12 110 LEU A N 1
ATOM 860 C CA . LEU A 1 110 ? 5.194 -0.190 10.633 1.00 97.12 110 LEU A CA 1
ATOM 861 C C . LEU A 1 110 ? 5.115 1.008 11.583 1.00 97.12 110 LEU A C 1
ATOM 863 O O . LEU A 1 110 ? 4.634 0.847 12.695 1.00 97.12 110 LEU A O 1
ATOM 867 N N . LEU A 1 111 ?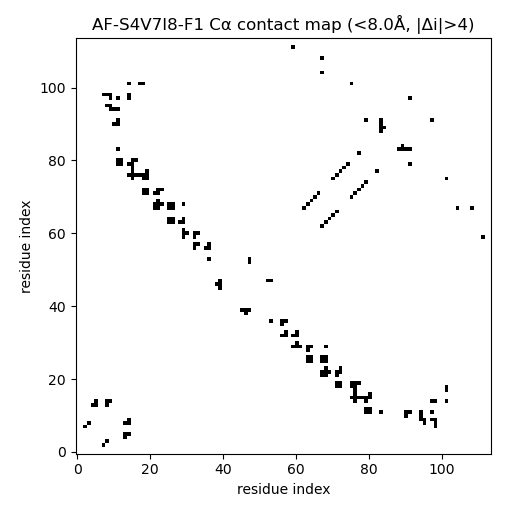 5.503 2.205 11.135 1.00 97.88 111 LEU A N 1
ATOM 868 C CA . LEU A 1 111 ? 5.383 3.430 11.937 1.00 97.88 111 LEU A CA 1
ATOM 869 C C . LEU A 1 111 ? 3.933 3.818 12.257 1.00 97.88 111 LEU A C 1
ATOM 871 O O . LEU A 1 111 ? 3.708 4.514 13.237 1.00 97.88 111 LEU A O 1
ATOM 875 N N . LEU A 1 112 ? 2.960 3.402 11.441 1.00 96.44 112 LEU A N 1
ATOM 876 C CA . LEU A 1 112 ? 1.541 3.635 11.724 1.00 96.44 112 LEU A CA 1
ATOM 877 C C . LEU A 1 112 ? 1.015 2.722 12.843 1.00 96.44 112 LEU A C 1
ATOM 879 O O . LEU A 1 112 ? 0.065 3.092 13.526 1.00 96.44 112 LEU A O 1
ATOM 883 N N . ILE A 1 113 ? 1.583 1.520 12.983 1.00 90.44 113 ILE A N 1
ATOM 884 C CA . ILE A 1 113 ? 1.098 0.484 13.911 1.00 90.44 113 ILE A CA 1
ATOM 885 C C . ILE A 1 113 ? 1.916 0.423 15.209 1.00 90.44 113 ILE A C 1
ATOM 887 O O . ILE A 1 113 ? 1.408 -0.084 16.208 1.00 90.44 113 ILE A O 1
ATOM 891 N N . ALA A 1 114 ? 3.167 0.887 15.181 1.00 85.94 114 ALA A N 1
ATOM 892 C CA . ALA A 1 114 ? 4.067 0.930 16.333 1.00 85.94 114 ALA A CA 1
ATOM 893 C C . ALA A 1 114 ? 3.574 1.895 17.420 1.00 85.94 114 ALA A C 1
ATOM 895 O O . ALA A 1 114 ? 3.696 1.512 18.605 1.00 85.94 114 ALA A O 1
#

Radius of gyration: 17.64 Å; Cα contacts (8 Å, |Δi|>4): 115; chains: 1; bounding box: 46×24×52 Å

Solvent-accessible surface area (backbone atoms only — not comparable to full-atom values): 6072 Å² total; per-residue (Å²): 116,69,61,54,53,70,79,63,31,62,47,37,54,60,50,8,47,52,24,37,55,49,10,54,53,35,37,52,58,19,48,53,37,49,50,53,54,48,60,42,66,69,53,94,73,70,78,80,79,42,71,66,61,53,51,51,43,54,51,50,24,52,49,30,39,48,68,38,15,51,45,27,29,52,55,41,10,48,38,37,48,43,51,30,62,78,71,73,42,97,52,60,98,52,34,61,60,52,40,50,62,56,64,52,47,63,60,55,53,48,66,75,73,108

Mean predicted aligned error: 2.91 Å

Secondary structure (DSSP, 8-state):
-HHHHHTS---HHHHHHHHHHHHHHHHHHHHHHHHHHHHHTTSSS-SS--HHHHHHHHHHHHHIIIIIIIHIIIIIIIIHHHHHHHTT-SS-S-HHHHHHHHHTHHHHHHHHH-